Protein AF-W1P6T8-F1 (afdb_monomer_lite)

Sequence (170 aa):
MAVEPKKKINQSQLQWKTYASKLVEALRHVRKRNGNSSKISPSRQIRETADRTLAIAAKGRTRWSRAILASRRSTTLKKVKRAGLYRLRKPAHTKLVRATKRSSENKTPAIERRVLALGRLIPGGRKMGLPVLLEEAGDYISALEIQVKAMRAIAELIGSAQPSDRQEMQ

Structure (mmCIF, N/CA/C/O backbone):
data_AF-W1P6T8-F1
#
_entry.id   AF-W1P6T8-F1
#
loop_
_atom_site.group_PDB
_atom_site.id
_atom_site.type_symbol
_atom_site.label_atom_id
_atom_site.label_alt_id
_atom_site.label_comp_id
_atom_site.label_asym_id
_atom_site.label_entity_id
_atom_site.label_seq_id
_atom_site.pdbx_PDB_ins_code
_atom_site.Cartn_x
_atom_site.Cartn_y
_atom_site.Cartn_z
_atom_site.occupancy
_atom_site.B_iso_or_equiv
_atom_site.auth_seq_id
_atom_site.auth_comp_id
_atom_site.auth_asym_id
_atom_site.auth_atom_id
_atom_site.pdbx_PDB_model_num
ATOM 1 N N . MET A 1 1 ? 25.571 -0.011 27.687 1.00 35.09 1 MET A N 1
ATOM 2 C CA . MET A 1 1 ? 25.845 -1.043 26.660 1.00 35.09 1 MET A CA 1
ATOM 3 C C . MET A 1 1 ? 24.659 -1.108 25.705 1.00 35.09 1 MET A C 1
ATOM 5 O O . MET A 1 1 ? 23.607 -1.601 26.086 1.00 35.09 1 MET A O 1
ATOM 9 N N . ALA A 1 2 ? 24.783 -0.514 24.516 1.00 44.22 2 ALA A N 1
ATOM 10 C CA . ALA A 1 2 ? 23.712 -0.459 23.521 1.00 44.22 2 ALA A CA 1
ATOM 11 C C . ALA A 1 2 ? 23.693 -1.754 22.694 1.00 44.22 2 ALA A C 1
ATOM 13 O O . ALA A 1 2 ? 24.663 -2.088 22.017 1.00 44.22 2 ALA A O 1
ATOM 14 N N . VAL A 1 3 ? 22.590 -2.495 22.778 1.00 49.22 3 VAL A N 1
ATOM 15 C CA . VAL A 1 3 ? 22.383 -3.761 22.069 1.00 49.22 3 VAL A CA 1
ATOM 16 C C . VAL A 1 3 ? 21.958 -3.477 20.620 1.00 49.22 3 VAL A C 1
ATOM 18 O O . VAL A 1 3 ? 20.806 -3.169 20.340 1.00 49.22 3 VAL A O 1
ATOM 21 N N . GLU A 1 4 ? 22.937 -3.547 19.718 1.00 52.09 4 GLU A N 1
ATOM 22 C CA . GLU A 1 4 ? 22.887 -4.100 18.349 1.00 52.09 4 GLU A CA 1
ATOM 23 C C . GLU A 1 4 ? 21.571 -4.000 17.520 1.00 52.09 4 GLU A C 1
ATOM 25 O O . GLU A 1 4 ? 20.675 -4.840 17.655 1.00 52.09 4 GLU A O 1
ATOM 30 N N . PRO A 1 5 ? 21.488 -3.097 16.514 1.00 52.28 5 PRO A N 1
ATOM 31 C CA . PRO A 1 5 ? 20.398 -3.065 15.528 1.00 52.28 5 PRO A CA 1
ATOM 32 C C . PRO A 1 5 ? 20.583 -4.016 14.319 1.00 52.28 5 PRO A C 1
ATOM 34 O O . PRO A 1 5 ? 19.758 -4.004 13.398 1.00 52.28 5 PRO A O 1
ATOM 37 N N . LYS A 1 6 ? 21.622 -4.867 14.278 1.00 48.81 6 LYS A N 1
ATOM 38 C CA . LYS A 1 6 ? 21.972 -5.681 13.088 1.00 48.81 6 LYS A CA 1
ATOM 39 C C . LYS A 1 6 ? 20.882 -6.663 12.630 1.00 48.81 6 LYS A C 1
ATOM 41 O O . LYS A 1 6 ? 20.730 -6.896 11.431 1.00 48.81 6 LYS A O 1
ATOM 46 N N . LYS A 1 7 ? 20.069 -7.212 13.545 1.00 51.81 7 LYS A N 1
ATOM 47 C CA . LYS A 1 7 ? 19.014 -8.189 13.191 1.00 51.81 7 LYS A CA 1
ATOM 48 C C . LYS A 1 7 ? 17.876 -7.586 12.358 1.00 51.81 7 LYS A C 1
ATOM 50 O O . LYS A 1 7 ? 17.398 -8.243 11.434 1.00 51.81 7 LYS A O 1
ATOM 55 N N . LYS A 1 8 ? 17.454 -6.347 12.646 1.00 52.09 8 LYS A N 1
ATOM 56 C CA . LYS A 1 8 ? 16.360 -5.687 11.907 1.00 52.09 8 LYS A CA 1
ATOM 57 C C . LYS A 1 8 ? 16.795 -5.282 10.496 1.00 52.09 8 LYS A C 1
ATOM 59 O O . LYS A 1 8 ? 16.039 -5.472 9.549 1.00 52.09 8 LYS A O 1
ATOM 64 N N . ILE A 1 9 ? 18.032 -4.801 10.346 1.00 54.56 9 ILE A N 1
ATOM 65 C CA . ILE A 1 9 ? 18.586 -4.347 9.060 1.00 54.56 9 ILE A CA 1
ATOM 66 C C . ILE A 1 9 ? 18.626 -5.499 8.045 1.00 54.56 9 ILE A C 1
ATOM 68 O O . ILE A 1 9 ? 18.156 -5.349 6.916 1.00 54.56 9 ILE A O 1
ATOM 72 N N . ASN A 1 10 ? 19.098 -6.677 8.461 1.00 57.28 10 ASN A N 1
ATOM 73 C CA . ASN A 1 10 ? 19.225 -7.834 7.571 1.00 57.28 10 ASN A CA 1
ATOM 74 C C . ASN A 1 10 ? 17.865 -8.373 7.098 1.00 57.28 10 ASN A C 1
ATOM 76 O O . ASN A 1 10 ? 17.723 -8.759 5.938 1.00 57.28 10 ASN A O 1
ATOM 80 N N . GLN A 1 11 ? 16.844 -8.358 7.961 1.00 60.88 11 GLN A N 1
ATOM 81 C CA . GLN A 1 11 ? 15.489 -8.769 7.584 1.00 60.88 11 GLN A CA 1
ATOM 82 C C . GLN A 1 11 ? 14.861 -7.799 6.582 1.00 60.88 11 GLN A C 1
ATOM 84 O O . GLN A 1 11 ? 14.305 -8.249 5.580 1.00 60.88 11 GLN A O 1
ATOM 89 N N . SER A 1 12 ? 15.000 -6.489 6.792 1.00 66.50 12 SER A N 1
ATOM 90 C CA . SER A 1 12 ? 14.507 -5.471 5.857 1.00 66.50 12 SER A CA 1
ATOM 91 C C . SER A 1 12 ? 15.198 -5.567 4.495 1.00 66.50 12 SER A C 1
ATOM 93 O O . SER A 1 12 ? 14.533 -5.495 3.462 1.00 66.50 12 SER A O 1
ATOM 95 N N . GLN A 1 13 ? 16.513 -5.812 4.470 1.00 67.12 13 GLN A N 1
ATOM 96 C CA . GLN A 1 13 ? 17.242 -6.028 3.219 1.00 67.12 13 GLN A CA 1
ATOM 97 C C . GLN A 1 13 ? 16.820 -7.316 2.502 1.00 67.12 13 GLN A C 1
ATOM 99 O O . GLN A 1 13 ? 16.647 -7.311 1.284 1.00 67.12 13 GLN A O 1
ATOM 104 N N . LEU A 1 14 ? 16.607 -8.416 3.230 1.00 68.12 14 LEU A N 1
ATOM 105 C CA . LEU A 1 14 ? 16.163 -9.681 2.641 1.00 68.12 14 LEU A CA 1
ATOM 106 C C . LEU A 1 14 ? 14.728 -9.584 2.095 1.00 68.12 14 LEU A C 1
ATOM 108 O O . LEU A 1 14 ? 14.429 -10.102 1.014 1.00 68.12 14 LEU A O 1
ATOM 112 N N . GLN A 1 15 ? 13.849 -8.874 2.809 1.00 72.50 15 GLN A N 1
ATOM 113 C CA . GLN A 1 15 ? 12.496 -8.571 2.346 1.00 72.50 15 GLN A CA 1
ATOM 114 C C . GLN A 1 15 ? 12.517 -7.675 1.104 1.00 72.50 15 GLN A C 1
ATOM 116 O O . GLN A 1 15 ? 11.799 -7.965 0.146 1.00 72.50 15 GLN A O 1
ATOM 121 N N . TRP A 1 16 ? 13.397 -6.669 1.062 1.00 80.00 16 TRP A N 1
ATOM 122 C CA . TRP A 1 16 ? 13.598 -5.827 -0.118 1.00 80.00 16 TRP A CA 1
ATOM 123 C C . TRP A 1 16 ? 14.086 -6.631 -1.331 1.00 80.00 16 TRP A C 1
ATOM 125 O O . TRP A 1 16 ? 13.465 -6.544 -2.388 1.00 80.00 16 TRP A O 1
ATOM 135 N N . LYS A 1 17 ? 15.120 -7.476 -1.191 1.00 81.31 17 LYS A N 1
ATOM 136 C CA . LYS A 1 17 ? 15.632 -8.322 -2.294 1.00 81.31 17 LYS A CA 1
ATOM 137 C C . LYS A 1 17 ? 14.553 -9.260 -2.843 1.00 81.31 17 LYS A C 1
ATOM 139 O O . LYS A 1 17 ? 14.400 -9.416 -4.057 1.00 81.31 17 LYS A O 1
ATOM 144 N N . THR A 1 18 ? 13.766 -9.856 -1.947 1.00 85.19 18 THR A N 1
ATOM 145 C CA . THR A 1 18 ? 12.649 -10.741 -2.317 1.00 85.19 18 THR A CA 1
ATOM 146 C C . THR A 1 18 ? 11.546 -9.982 -3.051 1.00 85.19 18 THR A C 1
ATOM 148 O O . THR A 1 18 ? 10.964 -10.491 -4.005 1.00 85.19 18 THR A O 1
ATOM 151 N N . TYR A 1 19 ? 11.237 -8.765 -2.612 1.00 86.62 19 TYR A N 1
ATOM 152 C CA . TYR A 1 19 ? 10.255 -7.920 -3.275 1.00 86.62 19 TYR A CA 1
ATOM 153 C C . TYR A 1 19 ? 10.746 -7.451 -4.654 1.00 86.62 19 TYR A C 1
ATOM 155 O O . TYR A 1 19 ? 10.017 -7.591 -5.635 1.00 86.62 19 TYR A O 1
ATOM 163 N N . ALA A 1 20 ? 11.983 -6.955 -4.748 1.00 86.12 20 ALA A N 1
ATOM 164 C CA . ALA A 1 20 ? 12.561 -6.415 -5.977 1.00 86.12 20 ALA A CA 1
ATOM 165 C C . ALA A 1 20 ? 12.653 -7.469 -7.092 1.00 86.12 20 ALA A C 1
ATOM 167 O O . ALA A 1 20 ? 12.229 -7.210 -8.217 1.00 86.12 20 ALA A O 1
ATOM 168 N N . SER A 1 21 ? 13.127 -8.679 -6.775 1.00 88.31 21 SER A N 1
ATOM 169 C CA . SER A 1 21 ? 13.185 -9.797 -7.734 1.00 88.31 21 SER A CA 1
ATOM 170 C C . SER A 1 21 ? 11.803 -10.146 -8.297 1.00 88.31 21 SER A C 1
ATOM 172 O O . SER A 1 21 ? 11.612 -10.163 -9.515 1.00 88.31 21 SER A O 1
ATOM 174 N N . LYS A 1 22 ? 10.806 -10.313 -7.420 1.00 89.56 22 LYS A N 1
ATOM 175 C CA . LYS A 1 22 ? 9.414 -10.585 -7.816 1.00 89.56 22 LYS A CA 1
ATOM 176 C C . LYS A 1 22 ? 8.788 -9.443 -8.610 1.00 89.56 22 LYS A C 1
ATOM 178 O O . LYS A 1 22 ? 7.977 -9.688 -9.500 1.00 89.56 22 LYS A O 1
ATOM 183 N N . LEU A 1 23 ? 9.134 -8.197 -8.292 1.00 92.06 23 LEU A N 1
ATOM 184 C CA . LEU A 1 23 ? 8.662 -7.023 -9.018 1.00 92.06 23 LEU A CA 1
ATOM 185 C C . LEU A 1 23 ? 9.176 -7.026 -10.460 1.00 92.06 23 LEU A C 1
ATOM 187 O O . LEU A 1 23 ? 8.375 -6.885 -11.380 1.00 92.06 23 LEU A O 1
ATOM 191 N N . VAL A 1 24 ? 10.477 -7.236 -10.669 1.00 91.44 24 VAL A N 1
ATOM 192 C CA . VAL A 1 24 ? 11.072 -7.290 -12.016 1.00 91.44 24 VAL A CA 1
ATOM 193 C C . VAL A 1 24 ? 10.453 -8.419 -12.841 1.00 91.44 24 VAL A C 1
ATOM 195 O O . VAL A 1 24 ? 10.060 -8.199 -13.988 1.00 91.44 24 VAL A O 1
ATOM 198 N N . GLU A 1 25 ? 10.306 -9.607 -12.257 1.00 90.44 25 GLU A N 1
ATOM 199 C CA . GLU A 1 25 ? 9.659 -10.749 -12.908 1.00 90.44 25 GLU A CA 1
ATOM 200 C C . GLU A 1 25 ? 8.214 -10.423 -13.316 1.00 90.44 25 GLU A C 1
ATOM 202 O O . GLU A 1 25 ? 7.829 -10.571 -14.480 1.00 90.44 25 GLU A O 1
ATOM 207 N N . ALA A 1 26 ? 7.421 -9.880 -12.392 1.00 90.38 26 ALA A N 1
ATOM 208 C CA . ALA A 1 26 ? 6.033 -9.531 -12.660 1.00 90.38 26 ALA A CA 1
ATOM 209 C C . ALA A 1 26 ? 5.898 -8.425 -13.724 1.00 90.38 26 ALA A C 1
ATOM 211 O O . ALA A 1 26 ? 5.014 -8.497 -14.581 1.00 90.38 26 ALA A O 1
ATOM 212 N N . LEU A 1 27 ? 6.792 -7.432 -13.734 1.00 90.38 27 LEU A N 1
ATOM 213 C CA . LEU A 1 27 ? 6.816 -6.386 -14.759 1.00 90.38 27 LEU A CA 1
ATOM 214 C C . LEU A 1 27 ? 7.181 -6.938 -16.144 1.00 90.38 27 LEU A C 1
ATOM 216 O O . LEU A 1 27 ? 6.576 -6.524 -17.137 1.00 90.38 27 LEU A O 1
ATOM 220 N N . ARG A 1 28 ? 8.085 -7.924 -16.232 1.00 89.00 28 ARG A N 1
ATOM 221 C CA . ARG A 1 28 ? 8.364 -8.641 -17.492 1.00 89.00 28 ARG A CA 1
ATOM 222 C C . ARG A 1 28 ? 7.113 -9.347 -18.020 1.00 89.00 28 ARG A C 1
ATOM 224 O O . ARG A 1 28 ? 6.835 -9.274 -19.217 1.00 89.00 28 ARG A O 1
ATOM 231 N N . HIS A 1 29 ? 6.313 -9.963 -17.147 1.00 86.12 29 HIS A N 1
ATOM 232 C CA . HIS A 1 29 ? 5.031 -10.560 -17.544 1.00 86.12 29 HIS A CA 1
ATOM 233 C C . HIS A 1 29 ? 4.011 -9.520 -18.020 1.00 86.12 29 HIS A C 1
ATOM 235 O O . HIS A 1 29 ? 3.315 -9.765 -19.007 1.00 86.12 29 HIS A O 1
ATOM 241 N N . VAL A 1 30 ? 3.930 -8.353 -17.369 1.00 86.56 30 VAL A N 1
ATOM 242 C CA . VAL A 1 30 ? 3.067 -7.246 -17.819 1.00 86.56 30 VAL A CA 1
ATOM 243 C C . VAL A 1 30 ? 3.487 -6.760 -19.204 1.00 86.56 30 VAL A C 1
ATOM 245 O O . VAL A 1 30 ? 2.627 -6.615 -20.070 1.00 86.56 30 VAL A O 1
ATOM 248 N N . ARG A 1 31 ? 4.791 -6.582 -19.453 1.00 85.25 31 ARG A N 1
ATOM 249 C CA . ARG A 1 31 ? 5.312 -6.186 -20.771 1.00 85.25 31 ARG A CA 1
ATOM 250 C C . ARG A 1 31 ? 4.919 -7.189 -21.858 1.00 85.25 31 ARG A C 1
ATOM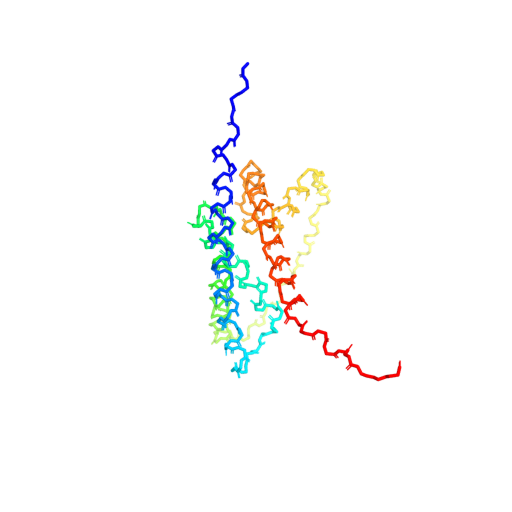 252 O O . ARG A 1 31 ? 4.385 -6.765 -22.877 1.00 85.25 31 ARG A O 1
ATOM 259 N N . LYS A 1 32 ? 5.121 -8.494 -21.624 1.00 83.50 32 LYS A N 1
ATOM 260 C CA . LYS A 1 32 ? 4.735 -9.559 -22.571 1.00 83.50 32 LYS A CA 1
ATOM 261 C C . LYS A 1 32 ? 3.227 -9.565 -22.838 1.00 83.50 32 LYS A C 1
ATOM 263 O O . LYS A 1 32 ? 2.802 -9.641 -23.982 1.00 83.50 32 LYS A O 1
ATOM 268 N N . ARG A 1 33 ? 2.411 -9.432 -21.788 1.00 78.38 33 ARG A N 1
ATOM 269 C CA . ARG A 1 33 ? 0.943 -9.451 -21.888 1.00 78.38 33 ARG A CA 1
ATOM 270 C C . ARG A 1 33 ? 0.366 -8.214 -22.576 1.00 78.38 33 ARG A C 1
ATOM 272 O O . ARG A 1 33 ? -0.687 -8.314 -23.193 1.00 78.38 33 ARG A O 1
ATOM 279 N N . ASN A 1 34 ? 1.017 -7.058 -22.461 1.00 69.12 34 ASN A N 1
ATOM 280 C CA . ASN A 1 34 ? 0.543 -5.821 -23.077 1.00 69.12 34 ASN A CA 1
ATOM 281 C C . ASN A 1 34 ? 0.649 -5.837 -24.615 1.00 69.12 34 ASN A C 1
ATOM 283 O O . ASN A 1 34 ? -0.063 -5.077 -25.262 1.00 69.12 34 ASN A O 1
ATOM 287 N N . GLY A 1 35 ? 1.459 -6.736 -25.194 1.00 63.84 35 GLY A N 1
ATOM 288 C CA . GLY A 1 35 ? 1.437 -7.031 -26.634 1.00 63.84 35 GLY A CA 1
ATOM 289 C C . GLY A 1 35 ? 0.096 -7.602 -27.121 1.00 63.84 35 GLY A C 1
ATOM 290 O O . GLY A 1 35 ? -0.232 -7.487 -28.296 1.00 63.84 35 GLY A O 1
ATOM 291 N N . ASN A 1 36 ? -0.731 -8.129 -26.211 1.00 61.81 36 ASN A N 1
ATOM 292 C CA . ASN A 1 36 ? -2.065 -8.649 -26.498 1.00 61.81 36 ASN A CA 1
ATOM 293 C C . ASN A 1 36 ? -3.125 -7.666 -25.959 1.00 61.81 36 ASN A C 1
ATOM 295 O O . ASN A 1 36 ? -3.481 -7.732 -24.783 1.00 61.81 36 ASN A O 1
ATOM 299 N N . SER A 1 37 ? -3.580 -6.736 -26.813 1.00 61.12 37 SER A N 1
ATOM 300 C CA . SER A 1 37 ? -4.711 -5.777 -26.684 1.00 61.12 37 SER A CA 1
ATOM 301 C C . SER A 1 37 ? -5.413 -5.652 -25.313 1.00 61.12 37 SER A C 1
ATOM 303 O O . SER A 1 37 ? -6.624 -5.842 -25.149 1.00 61.12 37 SER A O 1
ATOM 305 N N . SER A 1 38 ? -4.663 -5.289 -24.273 1.00 68.12 38 SER A N 1
ATOM 306 C CA . SER A 1 38 ? -5.226 -5.209 -22.930 1.00 68.12 38 SER A CA 1
ATOM 307 C C . SER A 1 38 ? -6.057 -3.927 -22.754 1.00 68.12 38 SER A C 1
ATOM 309 O O . SER A 1 38 ? -5.588 -2.819 -22.983 1.00 68.12 38 SER A O 1
ATOM 311 N N . LYS A 1 39 ? -7.311 -4.051 -22.291 1.00 76.12 39 LYS A N 1
ATOM 312 C CA . LYS A 1 39 ? -8.233 -2.908 -22.071 1.00 76.12 39 LYS A CA 1
ATOM 313 C C . LYS A 1 39 ? -7.838 -1.981 -20.902 1.00 76.12 39 LYS A C 1
ATOM 315 O O . LYS A 1 39 ? -8.602 -1.094 -20.533 1.00 76.12 39 LYS A O 1
ATOM 320 N N . ILE A 1 40 ? -6.713 -2.238 -20.230 1.00 78.38 40 ILE A N 1
ATOM 321 C CA . ILE A 1 40 ? -6.265 -1.510 -19.033 1.00 78.38 40 ILE A CA 1
ATOM 322 C C . ILE A 1 40 ? -4.982 -0.776 -19.396 1.00 78.38 40 ILE A C 1
ATOM 324 O O . ILE A 1 40 ? -4.061 -1.413 -19.891 1.00 78.38 40 ILE A O 1
ATOM 328 N N . SER A 1 41 ? -4.898 0.521 -19.085 1.00 85.75 41 SER A N 1
ATOM 329 C CA . SER A 1 41 ? -3.701 1.306 -19.391 1.00 85.75 41 SER A CA 1
ATOM 330 C C . SER A 1 41 ? -2.429 0.676 -18.795 1.00 85.75 41 SER A C 1
ATOM 332 O O . SER A 1 41 ? -2.461 0.197 -17.651 1.00 85.75 41 SER A O 1
ATOM 334 N N . PRO A 1 42 ? -1.290 0.713 -19.513 1.00 84.19 42 PRO A N 1
ATOM 335 C CA . PRO A 1 42 ? -0.039 0.115 -19.042 1.00 84.19 42 PRO A CA 1
ATOM 336 C C . PRO A 1 42 ? 0.394 0.649 -17.671 1.00 84.19 42 PRO A C 1
ATOM 338 O O . PRO A 1 42 ? 0.778 -0.114 -16.788 1.00 84.19 42 PRO A O 1
ATOM 341 N N . SER A 1 43 ? 0.225 1.955 -17.434 1.00 86.12 43 SER A N 1
ATOM 342 C CA . SER A 1 43 ? 0.550 2.592 -16.151 1.00 86.12 43 SER A CA 1
ATOM 343 C C . SER A 1 43 ? -0.269 2.028 -14.986 1.00 86.12 43 SER A C 1
ATOM 345 O O . SER A 1 43 ? 0.251 1.832 -13.887 1.00 86.12 43 SER A O 1
ATOM 347 N N . ARG A 1 44 ? -1.548 1.705 -15.217 1.00 85.81 44 ARG A N 1
ATOM 348 C CA . ARG A 1 44 ? -2.400 1.072 -14.208 1.00 85.81 44 ARG A CA 1
ATOM 349 C C . ARG A 1 44 ? -2.003 -0.381 -13.965 1.00 85.81 44 ARG A C 1
ATOM 351 O O . ARG A 1 44 ? -2.058 -0.825 -12.823 1.00 85.81 44 ARG A O 1
ATOM 358 N N . GLN A 1 45 ? -1.593 -1.111 -14.997 1.00 87.94 45 GLN A N 1
ATOM 359 C CA . GLN A 1 45 ? -1.107 -2.482 -14.834 1.00 87.94 45 GLN A CA 1
ATOM 360 C C . GLN A 1 45 ? 0.178 -2.535 -14.016 1.00 87.94 45 GLN A C 1
ATOM 362 O O . GLN A 1 45 ? 0.282 -3.378 -13.130 1.00 87.94 45 GLN A O 1
ATOM 367 N N . ILE A 1 46 ? 1.115 -1.622 -14.277 1.00 89.25 46 ILE A N 1
ATOM 368 C CA . ILE A 1 46 ? 2.369 -1.501 -13.528 1.00 89.25 46 ILE A CA 1
ATOM 369 C C . ILE A 1 46 ? 2.075 -1.225 -12.051 1.00 89.25 46 ILE A C 1
ATOM 371 O O . ILE A 1 46 ? 2.530 -1.987 -11.202 1.00 89.25 46 ILE A O 1
ATOM 375 N N . ARG A 1 47 ? 1.241 -0.217 -11.747 1.00 90.38 47 ARG A N 1
ATOM 376 C CA . ARG A 1 47 ? 0.832 0.097 -10.364 1.00 90.38 47 ARG A CA 1
ATOM 377 C C . ARG A 1 47 ? 0.201 -1.103 -9.666 1.00 90.38 47 ARG A C 1
ATOM 379 O O . ARG A 1 47 ? 0.669 -1.525 -8.620 1.00 90.38 47 ARG A O 1
ATOM 386 N N . GLU A 1 48 ? -0.810 -1.715 -10.282 1.00 89.19 48 GLU A N 1
ATOM 387 C CA . GLU A 1 48 ? -1.482 -2.865 -9.673 1.00 89.19 48 GLU A CA 1
ATOM 388 C C . GLU A 1 48 ? -0.569 -4.089 -9.518 1.00 89.19 48 GLU A C 1
ATOM 390 O O . GLU A 1 48 ? -0.821 -4.943 -8.668 1.00 89.19 48 GLU A O 1
ATOM 395 N N . THR A 1 49 ? 0.451 -4.216 -10.364 1.00 91.25 49 THR A N 1
ATOM 396 C CA . THR A 1 49 ? 1.437 -5.294 -10.271 1.00 91.25 49 THR A CA 1
ATOM 397 C C . THR A 1 49 ? 2.396 -5.043 -9.120 1.00 91.25 49 THR A C 1
ATOM 399 O O . THR A 1 49 ? 2.608 -5.963 -8.337 1.00 91.25 49 THR A O 1
ATOM 402 N N . ALA A 1 50 ? 2.881 -3.809 -8.960 1.00 92.19 50 ALA A N 1
ATOM 403 C CA . ALA A 1 50 ? 3.705 -3.409 -7.823 1.00 92.19 50 ALA A CA 1
ATOM 404 C C . ALA A 1 50 ? 2.968 -3.603 -6.487 1.00 92.19 50 ALA A C 1
ATOM 406 O O . ALA A 1 50 ? 3.479 -4.268 -5.588 1.00 92.19 50 ALA A O 1
ATOM 407 N N . ASP A 1 51 ? 1.714 -3.155 -6.396 1.00 90.50 51 ASP A N 1
ATOM 408 C CA . ASP A 1 51 ? 0.915 -3.324 -5.176 1.00 90.50 51 ASP A CA 1
ATOM 409 C C . ASP A 1 51 ? 0.678 -4.815 -4.857 1.00 90.50 51 ASP A C 1
ATOM 411 O O . ASP A 1 51 ? 0.677 -5.232 -3.695 1.00 90.50 51 ASP A O 1
ATOM 415 N N . ARG A 1 52 ? 0.503 -5.664 -5.885 1.00 89.88 52 ARG A N 1
ATOM 416 C CA . ARG A 1 52 ? 0.364 -7.117 -5.691 1.00 89.88 52 ARG A CA 1
ATOM 417 C C . ARG A 1 52 ? 1.656 -7.779 -5.255 1.00 89.88 52 ARG A C 1
ATOM 419 O O . ARG A 1 52 ? 1.600 -8.627 -4.368 1.00 89.88 52 ARG A O 1
ATOM 426 N N . THR A 1 53 ? 2.787 -7.464 -5.878 1.00 92.38 53 THR A N 1
ATOM 427 C CA . THR A 1 53 ? 4.071 -8.060 -5.489 1.00 92.38 53 THR A CA 1
ATOM 428 C C . THR A 1 53 ? 4.439 -7.642 -4.072 1.00 92.38 53 THR A C 1
ATOM 430 O O . THR A 1 53 ? 4.915 -8.486 -3.311 1.00 92.38 53 THR A O 1
ATOM 433 N N . LEU A 1 54 ? 4.107 -6.410 -3.675 1.00 91.38 54 LEU A N 1
ATOM 434 C CA . LEU A 1 54 ? 4.252 -5.922 -2.306 1.00 91.38 54 LEU A CA 1
ATOM 435 C C . LEU A 1 54 ? 3.387 -6.737 -1.330 1.00 91.38 54 LEU A C 1
ATOM 437 O O . LEU A 1 54 ? 3.884 -7.256 -0.329 1.00 91.38 54 LEU A O 1
ATOM 441 N N . ALA A 1 55 ? 2.109 -6.945 -1.656 1.00 92.00 55 ALA A N 1
ATOM 442 C CA . ALA A 1 55 ? 1.205 -7.756 -0.837 1.00 92.00 55 ALA A CA 1
ATOM 443 C C . ALA A 1 55 ? 1.630 -9.238 -0.743 1.00 92.00 55 ALA A C 1
ATOM 445 O O . ALA A 1 55 ? 1.504 -9.858 0.314 1.00 92.00 55 ALA A O 1
ATOM 446 N N . ILE A 1 56 ? 2.158 -9.815 -1.829 1.00 89.50 56 ILE A N 1
ATOM 447 C CA . ILE A 1 56 ? 2.700 -11.184 -1.851 1.00 89.50 56 ILE A CA 1
ATOM 448 C C . ILE A 1 56 ? 3.966 -11.278 -0.991 1.00 89.50 56 ILE A C 1
ATOM 450 O O . ILE A 1 56 ? 4.145 -12.264 -0.274 1.00 89.50 56 ILE A O 1
ATOM 454 N N . ALA A 1 57 ? 4.838 -10.267 -1.030 1.00 87.75 57 ALA A N 1
ATOM 455 C CA . ALA A 1 57 ? 6.044 -10.210 -0.204 1.00 87.75 57 ALA A CA 1
ATOM 456 C C . ALA A 1 57 ? 5.709 -10.163 1.298 1.00 87.75 57 ALA A C 1
ATOM 458 O O . ALA A 1 57 ? 6.376 -10.831 2.088 1.00 87.75 57 ALA A O 1
ATOM 459 N N . ALA A 1 58 ? 4.612 -9.496 1.672 1.00 86.75 58 ALA A N 1
ATOM 460 C CA . ALA A 1 58 ? 4.066 -9.501 3.032 1.00 86.75 58 ALA A CA 1
ATOM 461 C C . ALA A 1 58 ? 3.447 -10.855 3.461 1.00 86.75 58 ALA A C 1
ATOM 463 O O . ALA A 1 58 ? 3.063 -11.028 4.620 1.00 86.75 58 ALA A O 1
ATOM 464 N N . LYS A 1 59 ? 3.350 -11.837 2.548 1.00 82.38 59 LYS A N 1
ATOM 465 C CA . LYS A 1 59 ? 2.839 -13.205 2.776 1.00 82.38 59 LYS A CA 1
ATOM 466 C C . LYS A 1 59 ? 1.444 -13.266 3.420 1.00 82.38 59 LYS A C 1
ATOM 468 O O . LYS A 1 59 ? 1.134 -14.220 4.125 1.00 82.38 59 LYS A O 1
ATOM 473 N N . GLY A 1 60 ? 0.605 -12.249 3.212 1.00 80.62 60 GLY A N 1
ATOM 474 C CA . GLY A 1 60 ? -0.748 -12.205 3.780 1.00 80.62 60 GLY A CA 1
ATOM 475 C C . GLY A 1 60 ? -0.808 -12.035 5.303 1.00 80.62 60 GLY A C 1
ATOM 476 O O . GLY A 1 60 ? -1.880 -12.227 5.879 1.00 80.62 60 GLY A O 1
ATOM 477 N N . ARG A 1 61 ? 0.311 -11.692 5.958 1.00 86.06 61 ARG A N 1
ATOM 478 C CA . ARG A 1 61 ? 0.370 -11.515 7.419 1.00 86.06 61 ARG A CA 1
ATOM 479 C C . ARG A 1 61 ? -0.431 -10.302 7.879 1.00 86.06 61 ARG A C 1
ATOM 481 O O . ARG A 1 61 ? -1.148 -10.373 8.868 1.00 86.06 61 ARG A O 1
ATOM 488 N N . THR A 1 62 ? -0.383 -9.229 7.100 1.00 90.81 62 THR A N 1
ATOM 489 C CA . THR A 1 62 ? -1.105 -7.988 7.386 1.00 90.81 62 THR A CA 1
ATOM 490 C C . THR A 1 62 ? -2.514 -8.012 6.793 1.00 90.81 62 THR A C 1
ATOM 492 O O . THR A 1 62 ? -2.809 -8.711 5.812 1.00 90.81 62 THR A O 1
ATOM 495 N N . ARG A 1 63 ? -3.442 -7.260 7.376 1.00 92.12 63 ARG A N 1
ATOM 496 C CA . ARG A 1 63 ? -4.794 -7.090 6.827 1.00 92.12 63 ARG A CA 1
ATOM 497 C C . ARG A 1 63 ? -4.754 -6.297 5.527 1.00 92.12 63 ARG A C 1
ATOM 499 O O . ARG A 1 63 ? -5.516 -6.637 4.617 1.00 92.12 63 ARG A O 1
ATOM 506 N N . TRP A 1 64 ? -3.859 -5.314 5.399 1.00 93.06 64 TRP A N 1
ATOM 507 C CA . TRP A 1 64 ? -3.709 -4.551 4.159 1.00 93.06 64 TRP A CA 1
ATOM 508 C C . TRP A 1 64 ? -3.267 -5.436 2.986 1.00 93.06 64 TRP A C 1
ATOM 510 O O . TRP A 1 64 ? -3.846 -5.339 1.900 1.00 93.06 64 TRP A O 1
ATOM 520 N N . SER A 1 65 ? -2.341 -6.381 3.194 1.00 92.62 65 SER A N 1
ATOM 521 C CA . SER A 1 65 ? -1.889 -7.285 2.122 1.00 92.62 65 SER A CA 1
ATOM 522 C C . SER A 1 65 ? -3.013 -8.215 1.661 1.00 92.62 65 SER A C 1
ATOM 524 O O . SER A 1 65 ? -3.268 -8.356 0.460 1.00 92.62 65 SER A O 1
ATOM 526 N N . ARG A 1 66 ? -3.786 -8.766 2.605 1.00 92.56 66 ARG A N 1
ATOM 527 C CA . ARG A 1 66 ? -4.998 -9.545 2.303 1.00 92.56 66 ARG A CA 1
ATOM 528 C C . ARG A 1 66 ? -6.044 -8.716 1.557 1.00 92.56 66 ARG A C 1
ATOM 530 O O . ARG A 1 66 ? -6.656 -9.214 0.610 1.00 92.56 66 ARG A O 1
ATOM 537 N N . ALA A 1 67 ? -6.239 -7.456 1.940 1.00 92.38 67 ALA A N 1
ATOM 538 C CA . ALA A 1 67 ? -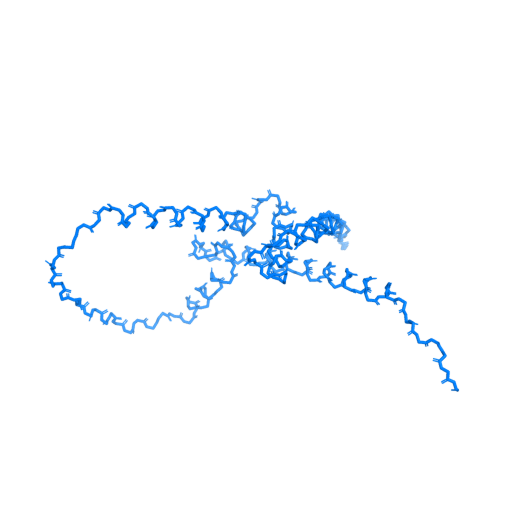7.186 -6.559 1.285 1.00 92.38 67 ALA A CA 1
ATOM 539 C C . ALA A 1 67 ? -6.796 -6.262 -0.174 1.00 92.38 67 ALA A C 1
ATOM 541 O O . ALA A 1 67 ? -7.662 -6.311 -1.054 1.00 92.38 67 ALA A O 1
ATOM 542 N N . ILE A 1 68 ? -5.508 -6.026 -0.451 1.00 91.38 68 ILE A N 1
ATOM 543 C CA . ILE A 1 68 ? -4.990 -5.833 -1.815 1.00 91.38 68 ILE A CA 1
ATOM 544 C C . ILE A 1 68 ? -5.248 -7.082 -2.666 1.00 91.38 68 ILE A C 1
ATOM 546 O O . ILE A 1 68 ? -5.809 -6.972 -3.760 1.00 91.38 68 ILE A O 1
ATOM 550 N N . LEU A 1 69 ? -4.934 -8.274 -2.151 1.00 90.06 69 LEU A N 1
ATOM 551 C CA . LEU A 1 69 ? -5.150 -9.539 -2.865 1.00 90.06 69 LEU A CA 1
ATOM 552 C C . LEU A 1 69 ? -6.643 -9.833 -3.110 1.00 90.06 69 LEU A C 1
ATOM 554 O O . LEU A 1 69 ? -7.018 -10.346 -4.167 1.00 90.06 69 LEU A O 1
ATOM 558 N N . ALA A 1 70 ? -7.522 -9.459 -2.177 1.00 86.56 70 ALA A N 1
ATOM 559 C CA . ALA A 1 70 ? -8.968 -9.651 -2.297 1.00 86.56 70 ALA A CA 1
ATOM 560 C C . ALA A 1 70 ? -9.662 -8.641 -3.238 1.00 86.56 70 ALA A C 1
ATOM 562 O O . ALA A 1 70 ? -10.735 -8.934 -3.783 1.00 86.56 70 ALA A O 1
ATOM 563 N N . SER A 1 71 ? -9.071 -7.460 -3.455 1.00 73.81 71 SER A N 1
ATOM 564 C CA . SER A 1 71 ? -9.690 -6.333 -4.173 1.00 73.81 71 SER A CA 1
ATOM 565 C C . SER A 1 71 ? -10.157 -6.673 -5.601 1.00 73.81 71 SER A C 1
ATOM 567 O O . SER A 1 71 ? -11.225 -6.222 -6.024 1.00 73.81 71 SER A O 1
ATOM 569 N N . ARG A 1 72 ? -9.444 -7.548 -6.326 1.00 59.81 72 ARG A N 1
ATOM 570 C CA . ARG A 1 72 ? -9.830 -7.995 -7.681 1.00 59.81 72 ARG A CA 1
ATOM 571 C C . ARG A 1 72 ? -10.891 -9.098 -7.717 1.00 59.81 72 ARG A C 1
ATOM 573 O O . ARG A 1 72 ? -11.680 -9.157 -8.663 1.00 59.81 72 ARG A O 1
ATOM 580 N N . ARG A 1 73 ? -10.961 -9.945 -6.684 1.00 53.25 73 ARG A N 1
ATOM 581 C CA . ARG A 1 73 ? -12.039 -10.943 -6.561 1.00 53.25 73 ARG A CA 1
ATOM 582 C C . ARG A 1 73 ? -13.375 -10.244 -6.300 1.00 53.25 73 ARG A C 1
ATOM 584 O O . ARG A 1 73 ? -14.389 -10.606 -6.887 1.00 53.25 73 ARG A O 1
ATOM 591 N N . SER A 1 74 ? -13.367 -9.165 -5.513 1.00 50.56 74 SER A N 1
ATOM 592 C CA . SER A 1 74 ? -14.581 -8.406 -5.190 1.00 50.56 74 SER A CA 1
ATOM 593 C C . SER A 1 74 ? -15.177 -7.645 -6.382 1.00 50.56 74 SER A C 1
ATOM 595 O O . SER A 1 74 ? -16.396 -7.616 -6.524 1.00 50.56 74 SER A O 1
ATOM 597 N N . THR A 1 75 ? -14.370 -7.045 -7.263 1.00 47.19 75 THR A N 1
ATOM 598 C CA . THR A 1 75 ? -14.895 -6.308 -8.432 1.00 47.19 75 THR A CA 1
ATOM 599 C C . THR A 1 75 ? -15.502 -7.234 -9.485 1.00 47.19 75 THR A C 1
ATOM 601 O O . THR A 1 75 ? -16.524 -6.888 -10.076 1.00 47.19 75 THR A O 1
ATOM 604 N N . THR A 1 76 ? -14.937 -8.430 -9.664 1.00 46.06 76 THR A N 1
ATOM 605 C CA . THR A 1 76 ? -15.481 -9.462 -10.561 1.00 46.06 76 THR A CA 1
ATOM 606 C C . THR A 1 76 ? -16.784 -10.040 -10.001 1.00 46.06 76 THR A C 1
ATOM 608 O O . THR A 1 76 ? -17.801 -10.042 -10.690 1.00 46.06 76 THR A O 1
ATOM 611 N N . LEU A 1 77 ? -16.818 -10.397 -8.712 1.00 48.56 77 LEU A N 1
ATOM 612 C CA . LEU A 1 77 ? -18.02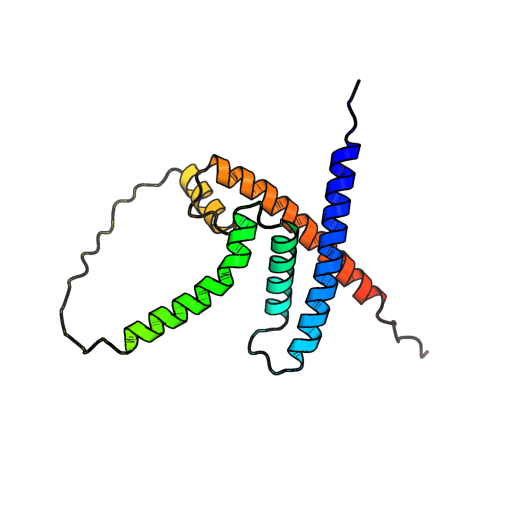8 -10.915 -8.055 1.00 4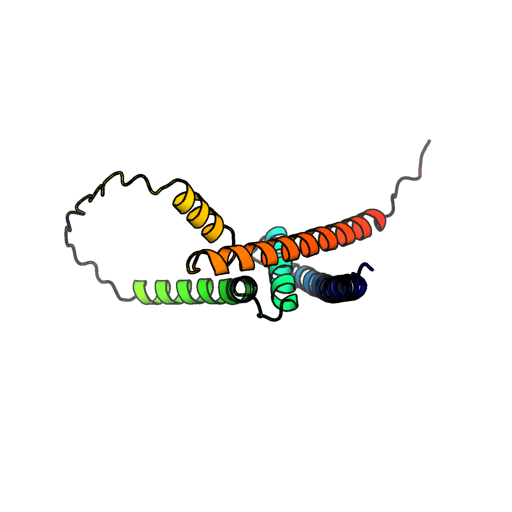8.56 77 LEU A CA 1
ATOM 613 C C . LEU A 1 77 ? -19.154 -9.869 -7.958 1.00 48.56 77 LEU A C 1
ATOM 615 O O . LEU A 1 77 ? -20.327 -10.204 -8.116 1.00 48.56 77 LEU A O 1
ATOM 619 N N . LYS A 1 78 ? -18.831 -8.584 -7.752 1.00 46.78 78 LYS A N 1
ATOM 620 C CA . LYS A 1 78 ? -19.825 -7.492 -7.768 1.00 46.78 78 LYS A CA 1
ATOM 621 C C . LYS A 1 78 ? -20.415 -7.256 -9.161 1.00 46.78 78 LYS A C 1
ATOM 623 O O . LYS A 1 78 ? -21.596 -6.924 -9.248 1.00 46.78 78 LYS A O 1
ATOM 628 N N . LYS A 1 79 ? -19.636 -7.443 -10.235 1.00 48.69 79 LYS A N 1
ATOM 629 C CA . LYS A 1 79 ? -20.157 -7.410 -11.613 1.00 48.69 79 LYS A CA 1
ATOM 630 C C . LYS A 1 79 ? -21.117 -8.571 -11.873 1.00 48.69 79 LYS A C 1
ATOM 632 O O . LYS A 1 79 ? -22.192 -8.327 -12.405 1.00 48.69 79 LYS A O 1
ATOM 637 N N . VAL A 1 80 ? -20.793 -9.782 -11.413 1.00 54.72 80 VAL A N 1
ATOM 638 C CA . VAL A 1 80 ? -21.688 -10.950 -11.534 1.00 54.72 80 VAL A CA 1
ATOM 639 C C . VAL A 1 80 ? -22.992 -10.744 -10.753 1.00 54.72 80 VAL A C 1
ATOM 641 O O . VAL A 1 80 ? -24.069 -10.971 -11.293 1.00 54.72 80 VAL A O 1
ATOM 644 N N . LYS A 1 81 ? -22.936 -10.221 -9.519 1.00 51.53 81 LYS A N 1
ATOM 645 C CA . LYS A 1 81 ? -24.153 -9.946 -8.727 1.00 51.53 81 LYS A CA 1
ATOM 646 C C . LYS A 1 81 ? -25.043 -8.862 -9.340 1.00 51.53 81 LYS A C 1
ATOM 648 O O . LYS A 1 81 ? -26.259 -9.013 -9.350 1.00 51.53 81 LYS A O 1
ATOM 653 N N . ARG A 1 82 ? -24.459 -7.787 -9.884 1.00 50.34 82 ARG A N 1
ATOM 654 C CA . ARG A 1 82 ? -25.225 -6.775 -10.636 1.00 50.34 82 ARG A CA 1
ATOM 655 C C . ARG A 1 82 ? -25.782 -7.334 -11.941 1.00 50.34 82 ARG A C 1
ATOM 657 O O . ARG A 1 82 ? -26.830 -6.872 -12.374 1.00 50.34 82 ARG A O 1
ATOM 664 N N . ALA A 1 83 ? -25.120 -8.340 -12.518 1.00 55.22 83 ALA A N 1
ATOM 665 C CA . ALA A 1 83 ? -25.602 -8.991 -13.718 1.00 55.22 83 ALA A CA 1
ATOM 666 C C . ALA A 1 83 ? -26.801 -9.931 -13.480 1.00 55.22 83 ALA A C 1
ATOM 668 O O . ALA A 1 83 ? -27.728 -9.991 -14.278 1.00 55.22 83 ALA A O 1
ATOM 669 N N . GLY A 1 84 ? -26.823 -10.629 -12.344 1.00 54.09 84 GLY A N 1
ATOM 670 C CA . GLY A 1 84 ? -27.975 -11.445 -11.945 1.00 54.09 84 GLY A CA 1
ATOM 671 C C . GLY A 1 84 ? -29.212 -10.613 -11.589 1.00 54.09 84 GLY A C 1
ATOM 672 O O . GLY A 1 84 ? -30.331 -11.031 -11.863 1.00 54.09 84 GLY A O 1
ATOM 673 N N . LEU A 1 85 ? -29.023 -9.411 -11.032 1.00 52.78 85 LEU A N 1
ATOM 674 C CA . LEU A 1 85 ? -30.128 -8.566 -10.566 1.00 52.78 85 LEU A CA 1
ATOM 675 C C . LEU A 1 85 ? -30.878 -7.831 -11.695 1.00 52.78 85 LEU A C 1
ATOM 677 O O . LEU A 1 85 ? -32.011 -7.409 -11.477 1.00 52.78 85 LEU A O 1
ATOM 681 N N . TYR A 1 86 ? -30.284 -7.680 -12.889 1.00 47.81 86 TYR A N 1
ATOM 682 C CA . TYR A 1 86 ? -30.967 -7.057 -14.035 1.00 47.81 86 TYR A CA 1
ATOM 683 C C . TYR A 1 86 ? -31.911 -8.012 -14.779 1.00 47.81 86 TYR A C 1
ATOM 685 O O . TYR A 1 86 ? -32.774 -7.538 -15.507 1.00 47.81 86 TYR A O 1
ATOM 693 N N . ARG A 1 87 ? -31.788 -9.338 -14.607 1.00 48.34 87 ARG A N 1
ATOM 694 C CA . ARG A 1 87 ? -32.663 -10.314 -15.292 1.00 48.34 87 ARG A CA 1
ATOM 695 C C . ARG A 1 87 ? -33.981 -10.605 -14.570 1.00 48.34 87 ARG A C 1
ATOM 697 O O . ARG A 1 87 ? -34.803 -11.330 -15.110 1.00 48.34 87 ARG A O 1
ATOM 704 N N . LEU A 1 88 ? -34.197 -10.050 -13.375 1.00 53.81 88 LEU A N 1
ATOM 705 C CA . LEU A 1 88 ? -35.326 -10.413 -12.502 1.00 53.81 88 LEU A CA 1
ATOM 706 C C . LEU A 1 88 ? -36.233 -9.241 -12.081 1.00 53.81 88 LEU A C 1
ATOM 708 O O . LEU A 1 88 ? -37.145 -9.447 -11.287 1.00 53.81 88 LEU A O 1
ATOM 712 N N . ARG A 1 89 ? -36.045 -8.016 -12.593 1.00 43.25 89 ARG A N 1
ATOM 713 C CA . ARG A 1 89 ? -36.942 -6.885 -12.269 1.00 43.25 89 ARG A CA 1
ATOM 714 C C . ARG A 1 89 ? -37.859 -6.538 -13.440 1.00 43.25 89 ARG A C 1
ATOM 716 O O . ARG A 1 89 ? -37.467 -5.795 -14.332 1.00 43.25 89 ARG A O 1
ATOM 723 N N . LYS A 1 90 ? -39.106 -7.022 -13.381 1.00 43.97 90 LYS A N 1
ATOM 724 C CA . LYS A 1 90 ? -40.255 -6.349 -14.016 1.00 43.97 90 LYS A CA 1
ATOM 725 C C . LYS A 1 90 ? -40.438 -4.953 -13.379 1.00 43.97 90 LYS A C 1
ATOM 727 O O . LYS A 1 90 ? -40.102 -4.794 -12.199 1.00 43.97 90 LYS A O 1
ATOM 732 N N . PRO A 1 91 ? -40.944 -3.936 -14.102 1.00 45.28 91 PRO A N 1
ATOM 733 C CA . PRO A 1 91 ? -41.097 -2.596 -13.555 1.00 45.28 91 PRO A CA 1
ATOM 734 C C . PRO A 1 91 ? -42.400 -2.526 -12.752 1.00 45.28 91 PRO A C 1
ATOM 736 O O . PRO A 1 91 ? -43.485 -2.551 -13.319 1.00 45.28 91 PRO A O 1
ATOM 739 N N . ALA A 1 92 ? -42.305 -2.442 -11.426 1.00 40.09 92 ALA A N 1
ATOM 740 C CA . ALA A 1 92 ? -43.438 -2.077 -10.584 1.00 40.09 92 ALA A CA 1
ATOM 741 C C . ALA A 1 92 ? -43.237 -0.638 -10.101 1.00 40.09 92 ALA A C 1
ATOM 743 O O . ALA A 1 92 ? -42.288 -0.333 -9.375 1.00 40.09 92 ALA A O 1
ATOM 744 N N . HIS A 1 93 ? -44.125 0.245 -10.554 1.00 47.78 93 HIS A N 1
ATOM 745 C CA . HIS A 1 93 ? -44.326 1.580 -10.010 1.00 47.78 93 HIS A CA 1
ATOM 746 C C . HIS A 1 93 ? -44.589 1.480 -8.505 1.00 47.78 93 HIS A C 1
ATOM 748 O O . HIS A 1 93 ? -45.547 0.844 -8.080 1.00 47.78 93 HIS A O 1
ATOM 754 N N . THR A 1 94 ? -43.775 2.136 -7.687 1.00 42.06 94 THR A N 1
ATOM 755 C CA . THR A 1 94 ? -44.164 2.487 -6.316 1.00 42.06 94 THR A CA 1
ATOM 756 C C . THR A 1 94 ? -43.390 3.728 -5.910 1.00 42.06 94 THR A C 1
ATOM 758 O O . THR A 1 94 ? -42.177 3.710 -5.702 1.00 42.06 94 THR A O 1
ATOM 761 N N . LYS A 1 95 ? -44.120 4.845 -5.869 1.00 50.16 95 LYS A N 1
ATOM 762 C CA . LYS A 1 95 ? -43.676 6.107 -5.288 1.00 50.16 95 LYS A CA 1
ATOM 763 C C . LYS A 1 95 ? -43.370 5.843 -3.814 1.00 50.16 95 LYS A C 1
ATOM 765 O O . LYS A 1 95 ? -44.284 5.669 -3.019 1.00 50.16 95 LYS A O 1
ATOM 770 N N . LEU A 1 96 ? -42.093 5.814 -3.454 1.00 45.25 96 LEU A N 1
ATOM 771 C CA . LEU A 1 96 ? -41.670 5.893 -2.063 1.00 45.25 96 LEU A CA 1
ATOM 772 C C . LEU A 1 96 ? -40.998 7.242 -1.877 1.00 45.25 96 LEU A C 1
ATOM 774 O O . LEU A 1 96 ? -39.876 7.478 -2.329 1.00 45.25 96 LEU A O 1
ATOM 778 N N . VAL A 1 97 ? -41.759 8.132 -1.242 1.00 44.53 97 VAL A N 1
ATOM 779 C CA . VAL A 1 97 ? -41.314 9.385 -0.642 1.00 44.53 97 VAL A CA 1
ATOM 780 C C . VAL A 1 97 ? -40.034 9.090 0.129 1.00 44.53 97 VAL A C 1
ATOM 782 O O . VAL A 1 97 ? -40.051 8.479 1.198 1.00 44.53 97 VAL A O 1
ATOM 785 N N . ARG A 1 98 ? -38.889 9.471 -0.443 1.00 44.34 98 ARG A N 1
ATOM 786 C CA . ARG A 1 98 ? -37.611 9.342 0.244 1.00 44.34 98 ARG A CA 1
ATOM 787 C C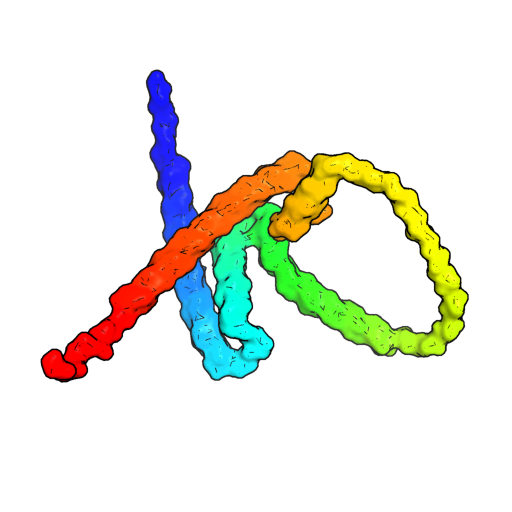 . ARG A 1 98 ? -37.553 10.473 1.251 1.00 44.34 98 ARG A C 1
ATOM 789 O O . ARG A 1 98 ? -37.077 11.557 0.932 1.00 44.34 98 ARG A O 1
ATOM 796 N N . ALA A 1 99 ? -38.070 10.196 2.447 1.00 45.12 99 ALA A N 1
ATOM 797 C CA . ALA A 1 99 ? -37.862 11.001 3.633 1.00 45.12 99 ALA A CA 1
ATOM 798 C C . ALA A 1 99 ? -36.383 11.393 3.687 1.00 45.12 99 ALA A C 1
ATOM 800 O O . ALA A 1 99 ? -35.495 10.572 3.936 1.00 45.12 99 ALA A O 1
ATOM 801 N N . THR A 1 100 ? -36.108 12.656 3.381 1.00 48.75 100 THR A N 1
ATOM 802 C CA . THR A 1 100 ? -34.809 13.265 3.591 1.00 48.75 100 THR A CA 1
ATOM 803 C C . THR A 1 100 ? -34.645 13.414 5.093 1.00 48.75 100 THR A C 1
ATOM 805 O O . THR A 1 100 ? -34.854 14.490 5.646 1.00 48.75 100 THR A O 1
ATOM 808 N N . LYS A 1 101 ? -34.248 12.332 5.772 1.00 47.44 101 LYS A N 1
ATOM 809 C CA . LYS A 1 101 ? -33.5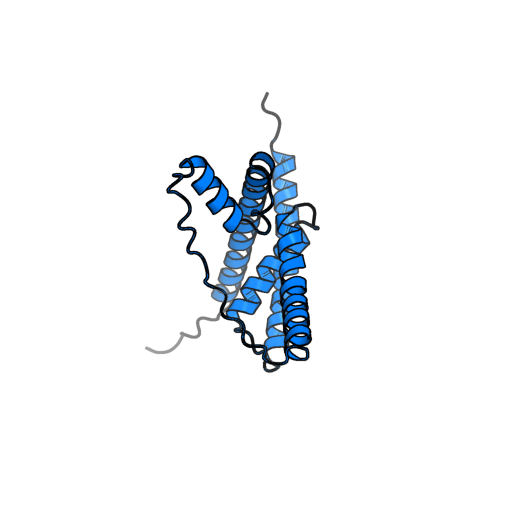21 12.450 7.033 1.00 47.44 101 LYS A CA 1
ATOM 810 C C . LYS A 1 101 ? -32.200 13.141 6.695 1.00 47.44 101 LYS A C 1
ATOM 812 O O . LYS A 1 101 ? -31.180 12.497 6.465 1.00 47.44 101 LYS A O 1
ATOM 817 N N . ARG A 1 102 ? -32.234 14.475 6.626 1.00 49.38 102 ARG A N 1
ATOM 818 C CA . ARG A 1 102 ? -31.094 15.319 6.982 1.00 49.38 102 ARG A CA 1
ATOM 819 C C . ARG A 1 102 ? -30.873 15.056 8.467 1.00 49.38 102 ARG A C 1
ATOM 821 O O . ARG A 1 102 ? -31.432 15.735 9.318 1.00 49.38 102 ARG A O 1
ATOM 828 N N . SER A 1 103 ? -30.187 13.958 8.774 1.00 48.91 103 SER A N 1
ATOM 829 C CA . SER A 1 103 ? -29.818 13.647 10.144 1.00 48.91 103 SER A CA 1
ATOM 830 C C . SER A 1 103 ? -28.775 14.670 10.557 1.00 48.91 103 SER A C 1
ATOM 832 O O . SER A 1 103 ? -27.675 14.660 10.005 1.00 48.91 103 SER A O 1
ATOM 834 N N . SER A 1 104 ? -29.197 15.560 11.452 1.00 47.88 104 SER A N 1
ATOM 835 C CA . SER A 1 104 ? -28.425 16.147 12.544 1.00 47.88 104 SER A CA 1
ATOM 836 C C . SER A 1 104 ? -26.932 16.304 12.282 1.00 47.88 104 SER A C 1
ATOM 838 O O . SER A 1 104 ? -26.185 15.325 12.198 1.00 47.88 104 SER A O 1
ATOM 840 N N . GLU A 1 105 ? -26.510 17.560 12.263 1.00 51.56 105 GLU A N 1
ATOM 841 C CA . GLU A 1 105 ? -25.139 18.028 12.400 1.00 51.56 105 GLU A CA 1
ATOM 842 C C . GLU A 1 105 ? -24.521 17.569 13.737 1.00 51.56 105 GLU A C 1
ATOM 844 O O . GLU A 1 105 ? -24.176 18.352 14.612 1.00 51.56 105 GLU A O 1
ATOM 849 N N . ASN A 1 106 ? -24.354 16.261 13.907 1.00 55.16 106 ASN A N 1
ATOM 850 C CA . ASN A 1 106 ? -23.463 15.701 14.898 1.00 55.16 106 ASN A CA 1
ATOM 851 C C . ASN A 1 106 ? -22.078 15.889 14.303 1.00 55.16 106 ASN A C 1
ATOM 853 O O . ASN A 1 106 ? -21.622 15.098 13.471 1.00 55.16 106 ASN A O 1
ATOM 857 N N . LYS A 1 107 ? -21.444 17.010 14.658 1.00 68.69 107 LYS A N 1
ATOM 858 C CA . LYS A 1 107 ? -20.042 17.284 14.358 1.00 68.69 107 LYS A CA 1
ATOM 859 C C . LYS A 1 107 ? -19.237 16.147 14.980 1.00 68.69 107 LYS A C 1
ATOM 861 O O . LYS A 1 107 ? -18.836 16.237 16.131 1.00 68.69 107 LYS A O 1
ATOM 866 N N . THR A 1 108 ? -19.016 15.078 14.212 1.00 69.31 108 THR A N 1
ATOM 867 C CA . THR A 1 108 ? -18.105 13.997 14.596 1.00 69.31 108 THR A CA 1
ATOM 868 C C . THR A 1 108 ? -16.815 14.653 15.076 1.00 69.31 108 THR A C 1
ATOM 870 O O . THR A 1 108 ? -16.319 15.549 14.368 1.00 69.31 108 THR A O 1
ATOM 873 N N . PRO A 1 109 ? -16.324 14.316 16.280 1.00 84.75 109 PRO A N 1
ATOM 874 C CA . PRO A 1 109 ? -15.137 14.941 16.835 1.00 84.75 109 PRO A CA 1
ATOM 875 C C . PRO A 1 109 ? -13.989 14.859 15.828 1.00 84.75 109 PRO A C 1
ATOM 877 O O . PRO A 1 109 ? -13.887 13.917 15.036 1.00 84.75 109 PRO A O 1
ATOM 880 N N . ALA A 1 110 ? -13.119 15.870 15.821 1.00 87.44 110 ALA A N 1
ATOM 881 C CA . ALA A 1 110 ? -12.058 15.993 14.818 1.00 87.44 110 ALA A CA 1
ATOM 882 C C . ALA A 1 110 ? -11.193 14.721 14.706 1.00 87.44 110 ALA A C 1
ATOM 884 O O . ALA A 1 110 ? -10.757 14.359 13.612 1.00 87.44 110 ALA A O 1
ATOM 885 N N . ILE A 1 111 ? -11.003 14.014 15.825 1.00 89.81 111 ILE A N 1
ATOM 886 C CA . ILE A 1 111 ? -10.284 12.740 15.904 1.00 89.81 111 ILE A CA 1
ATOM 887 C C . ILE A 1 111 ? -10.996 11.658 15.085 1.00 89.81 111 ILE A C 1
ATOM 889 O O . ILE A 1 111 ? -10.367 11.048 14.226 1.00 89.81 111 ILE A O 1
ATOM 893 N N . GLU A 1 112 ? -12.305 11.465 15.250 1.00 90.06 112 GLU A N 1
ATOM 894 C CA . GLU A 1 112 ? -13.066 10.473 14.478 1.00 90.06 112 GLU A CA 1
ATOM 895 C C . GLU A 1 112 ? -12.982 10.729 12.972 1.00 90.06 112 GLU A C 1
ATOM 897 O O . GLU A 1 112 ? -12.802 9.793 12.190 1.00 90.06 112 GLU A O 1
ATOM 902 N N . ARG A 1 113 ? -13.026 11.996 12.543 1.00 91.88 113 ARG A N 1
ATOM 903 C CA . ARG A 1 113 ? -12.854 12.347 11.122 1.00 91.88 113 ARG A CA 1
ATOM 904 C C . ARG A 1 113 ? -11.486 11.920 10.595 1.00 91.88 113 ARG A C 1
ATOM 906 O O . ARG A 1 113 ? -11.403 11.385 9.489 1.00 91.88 113 ARG A O 1
ATOM 913 N N . ARG A 1 114 ? -10.425 12.117 11.385 1.00 93.81 114 ARG A N 1
ATOM 914 C CA . ARG A 1 114 ? -9.061 11.682 11.042 1.00 93.81 114 ARG A CA 1
ATOM 915 C C . ARG A 1 114 ? -8.947 10.160 11.003 1.00 93.81 114 ARG A C 1
ATOM 917 O O . ARG A 1 114 ? -8.367 9.631 10.060 1.00 93.81 114 ARG A O 1
ATOM 924 N N . VAL A 1 115 ? -9.566 9.451 11.948 1.00 94.50 115 VAL A N 1
ATOM 925 C CA . VAL A 1 115 ? -9.611 7.978 11.955 1.00 94.50 115 VAL A CA 1
ATOM 926 C C . VAL A 1 115 ? -10.339 7.447 10.717 1.00 94.50 115 VAL A C 1
ATOM 928 O O . VAL A 1 115 ? -9.842 6.545 10.042 1.00 94.50 115 VAL A O 1
ATOM 931 N N . LEU A 1 116 ? -11.473 8.048 10.346 1.00 92.94 116 LEU A N 1
ATOM 932 C CA . LEU A 1 116 ? -12.203 7.699 9.125 1.00 92.94 116 LEU A CA 1
ATOM 933 C C . LEU A 1 116 ? -11.384 7.981 7.861 1.00 92.94 116 LEU A C 1
ATOM 935 O O . LEU A 1 116 ? -11.440 7.193 6.914 1.00 92.94 116 LEU A O 1
ATOM 939 N N . ALA A 1 117 ? -10.639 9.087 7.823 1.00 95.12 117 ALA A N 1
ATOM 940 C CA . ALA A 1 117 ? -9.744 9.406 6.716 1.00 95.12 117 ALA A CA 1
ATOM 941 C C . ALA A 1 117 ? -8.620 8.366 6.594 1.00 95.12 117 ALA A C 1
ATOM 943 O O . ALA A 1 117 ? -8.420 7.809 5.513 1.00 95.12 117 ALA A O 1
ATOM 944 N N . LEU A 1 118 ? -7.969 8.018 7.705 1.00 96.06 118 LEU A N 1
ATOM 945 C CA . LEU A 1 118 ? -6.921 6.999 7.743 1.00 96.06 118 LEU A CA 1
ATOM 946 C C . LEU A 1 118 ? -7.450 5.623 7.306 1.00 96.06 118 LEU A C 1
ATOM 948 O O . LEU A 1 118 ? -6.857 4.960 6.455 1.00 96.06 118 LEU A O 1
ATOM 952 N N . GLY A 1 119 ? -8.638 5.238 7.781 1.00 93.88 119 GLY A N 1
ATOM 953 C CA . GLY A 1 119 ? -9.310 4.001 7.380 1.00 93.88 119 GLY A CA 1
ATOM 954 C C . GLY A 1 119 ? -9.652 3.926 5.887 1.00 93.88 119 GLY A C 1
ATOM 955 O O . GLY A 1 119 ? -9.816 2.831 5.344 1.00 93.88 119 GLY A O 1
ATOM 956 N N . ARG A 1 120 ? -9.765 5.067 5.194 1.00 93.38 120 ARG A N 1
ATOM 957 C CA . ARG A 1 120 ? -9.965 5.119 3.734 1.00 93.38 120 ARG A CA 1
ATOM 958 C C . ARG A 1 120 ? -8.658 4.996 2.954 1.00 93.38 120 ARG A C 1
ATOM 960 O O . ARG A 1 120 ? -8.723 4.525 1.821 1.00 93.38 120 ARG A O 1
ATOM 967 N N . LEU A 1 121 ? -7.538 5.418 3.536 1.00 94.81 121 LEU A N 1
ATOM 968 C CA . LEU A 1 121 ? -6.218 5.392 2.909 1.00 94.81 121 LEU A CA 1
ATOM 969 C C . LEU A 1 121 ? -5.594 3.992 2.955 1.00 94.81 121 LEU A C 1
ATOM 971 O O . LEU A 1 121 ? -4.997 3.544 1.979 1.00 94.81 121 LEU A O 1
ATOM 975 N N . ILE A 1 122 ? -5.776 3.285 4.070 1.00 94.38 122 ILE A N 1
ATOM 976 C CA . ILE A 1 122 ? -5.184 1.961 4.276 1.00 94.38 122 ILE A CA 1
ATOM 977 C C . ILE A 1 122 ? -6.055 0.888 3.608 1.00 94.38 122 ILE A C 1
ATOM 979 O O . ILE A 1 122 ? -7.273 0.848 3.839 1.00 94.38 122 ILE A O 1
ATOM 983 N N . PRO A 1 123 ? -5.479 -0.029 2.806 1.00 92.69 123 PRO A N 1
ATOM 984 C CA . PRO A 1 123 ? -6.224 -1.141 2.229 1.00 92.69 123 PRO A CA 1
ATOM 985 C C . PRO A 1 123 ? -6.934 -1.965 3.313 1.00 92.69 123 PRO A C 1
ATOM 987 O O . PRO A 1 123 ? -6.320 -2.516 4.216 1.00 92.69 123 PRO A O 1
ATOM 990 N N . GLY A 1 124 ? -8.266 -2.043 3.244 1.00 90.75 124 GLY A N 1
ATOM 991 C CA . GLY A 1 124 ? -9.075 -2.737 4.257 1.00 90.75 124 GLY A CA 1
ATOM 992 C C . GLY A 1 124 ? -9.301 -1.963 5.567 1.00 90.75 124 GLY A C 1
ATOM 993 O O . GLY A 1 124 ? -10.019 -2.467 6.432 1.00 90.75 124 GLY A O 1
ATOM 994 N N . GLY A 1 125 ? -8.768 -0.742 5.695 1.00 91.75 125 GLY A N 1
ATOM 995 C CA . GLY A 1 125 ? -8.761 0.073 6.919 1.00 91.75 125 GLY A CA 1
ATOM 996 C C . GLY A 1 125 ? -10.145 0.442 7.465 1.00 91.75 125 GLY A C 1
ATOM 997 O O . GLY A 1 125 ? -10.331 0.583 8.668 1.00 91.75 125 GLY A O 1
ATOM 998 N N . ARG A 1 126 ? -11.165 0.528 6.603 1.00 90.56 126 ARG A N 1
ATOM 999 C CA . ARG A 1 126 ? -12.518 0.994 6.980 1.00 90.56 126 ARG A CA 1
ATOM 1000 C C . ARG A 1 126 ? -13.238 0.127 8.017 1.00 90.56 126 ARG A C 1
ATOM 1002 O O . ARG A 1 126 ? -14.224 0.578 8.581 1.00 90.56 126 ARG A O 1
ATOM 1009 N N . LYS A 1 127 ? -12.817 -1.128 8.194 1.00 89.19 127 LYS A N 1
ATOM 1010 C CA . LYS A 1 127 ? -13.446 -2.103 9.104 1.00 89.19 127 LYS A CA 1
ATOM 1011 C C . LYS A 1 127 ? -12.548 -2.434 10.303 1.00 89.19 127 LYS A C 1
ATOM 1013 O O . LYS A 1 127 ? -12.650 -3.527 10.860 1.00 89.19 127 LYS A O 1
ATOM 1018 N N . MET A 1 128 ? -11.584 -1.571 10.612 1.00 90.31 128 MET A N 1
ATOM 1019 C CA . MET A 1 128 ? -10.599 -1.796 11.668 1.00 90.31 128 MET A CA 1
ATOM 1020 C C . MET A 1 128 ? -10.875 -0.874 12.858 1.00 90.31 128 MET A C 1
ATOM 1022 O O . MET A 1 128 ? -11.281 0.269 12.662 1.00 90.31 128 MET A O 1
ATOM 1026 N N . GLY A 1 129 ? -10.648 -1.373 14.076 1.00 93.50 129 GLY A N 1
ATOM 1027 C CA . GLY A 1 129 ? -10.579 -0.524 15.268 1.00 93.50 129 GLY A CA 1
ATOM 1028 C C . GLY A 1 129 ? -9.295 0.309 15.266 1.00 93.50 129 GLY A C 1
ATOM 1029 O O . GLY A 1 129 ? -8.321 -0.071 14.614 1.00 93.50 129 GLY A O 1
ATOM 1030 N N . LEU A 1 130 ? -9.290 1.430 15.991 1.00 94.06 130 LEU A N 1
ATOM 1031 C CA . LEU A 1 130 ? -8.193 2.403 15.971 1.00 94.06 130 LEU A CA 1
ATOM 1032 C C . LEU A 1 130 ? -6.798 1.803 16.262 1.00 94.06 130 LEU A C 1
ATOM 1034 O O . LEU A 1 130 ? -5.897 2.088 15.477 1.00 94.06 130 LEU A O 1
ATOM 1038 N N . PRO A 1 131 ? -6.587 0.952 17.289 1.00 95.38 131 PRO A N 1
ATOM 1039 C CA . PRO A 1 131 ? -5.248 0.424 17.580 1.00 95.38 131 PRO A CA 1
ATOM 1040 C C . PRO A 1 131 ? -4.679 -0.405 16.422 1.00 95.38 131 PRO A C 1
ATOM 1042 O O . PRO A 1 131 ? -3.581 -0.145 15.941 1.00 95.38 131 PRO A O 1
ATOM 1045 N N . VAL A 1 132 ? -5.489 -1.325 15.891 1.00 95.12 132 VAL A N 1
ATOM 1046 C CA . VAL A 1 132 ? -5.124 -2.162 14.736 1.00 95.12 132 VAL A CA 1
ATOM 1047 C C . VAL A 1 132 ? -4.927 -1.312 13.480 1.00 95.12 132 VAL A C 1
ATOM 1049 O O . VAL A 1 132 ? -4.066 -1.606 12.659 1.00 95.12 132 VAL A O 1
ATOM 1052 N N . LEU A 1 133 ? -5.724 -0.253 13.308 1.00 95.81 133 LEU A N 1
ATOM 1053 C CA . LEU A 1 133 ? -5.596 0.648 12.166 1.00 95.81 133 LEU A CA 1
ATOM 1054 C C . LEU A 1 133 ? -4.248 1.377 12.164 1.00 95.81 133 LEU A C 1
ATOM 1056 O O . LEU A 1 133 ? -3.675 1.545 11.094 1.00 95.81 133 LEU A O 1
ATOM 1060 N N . LEU A 1 134 ? -3.764 1.814 13.328 1.00 96.62 134 LEU A N 1
ATOM 1061 C CA . LEU A 1 134 ? -2.479 2.506 13.456 1.00 96.62 134 LEU A CA 1
ATOM 1062 C C . LEU A 1 134 ? -1.294 1.560 13.235 1.00 96.62 134 LEU A C 1
ATOM 1064 O O . LEU A 1 134 ? -0.346 1.938 12.551 1.00 96.62 134 LEU A O 1
ATOM 1068 N N . GLU A 1 135 ? -1.366 0.330 13.745 1.00 95.00 135 GLU A N 1
ATOM 1069 C CA . GLU A 1 135 ? -0.353 -0.702 13.490 1.00 95.00 135 GLU A CA 1
ATOM 1070 C C . GLU A 1 135 ? -0.257 -1.021 11.989 1.00 95.00 135 GLU A C 1
ATOM 1072 O O . GLU A 1 135 ? 0.806 -0.898 11.381 1.00 95.00 135 GLU A O 1
ATOM 1077 N N . GLU A 1 136 ? -1.398 -1.298 11.349 1.00 95.06 136 GLU A N 1
ATOM 1078 C CA . GLU A 1 136 ? -1.462 -1.544 9.904 1.00 95.06 136 GLU A CA 1
ATOM 1079 C C . GLU A 1 136 ? -1.046 -0.309 9.085 1.00 95.06 136 GLU A C 1
ATOM 1081 O O . GLU A 1 136 ? -0.550 -0.461 7.968 1.00 95.06 136 GLU A O 1
ATOM 1086 N N . ALA A 1 137 ? -1.225 0.908 9.619 1.00 96.56 137 ALA A N 1
ATOM 1087 C CA . ALA A 1 137 ? -0.739 2.138 8.996 1.00 96.56 137 ALA A CA 1
ATOM 1088 C C . ALA A 1 137 ? 0.786 2.162 8.939 1.00 96.56 137 ALA A C 1
ATOM 1090 O O . ALA A 1 137 ? 1.343 2.425 7.875 1.00 96.56 137 ALA A O 1
ATOM 1091 N N . GLY A 1 138 ? 1.444 1.874 10.067 1.00 94.88 138 GLY A N 1
ATOM 1092 C CA . GLY A 1 138 ? 2.901 1.814 10.160 1.00 94.88 138 GLY A CA 1
ATOM 1093 C C . GLY A 1 138 ? 3.475 0.786 9.190 1.00 94.88 138 GLY A C 1
ATOM 1094 O O . GLY A 1 138 ? 4.322 1.121 8.362 1.00 94.88 138 GLY A O 1
ATOM 1095 N N . ASP A 1 139 ? 2.922 -0.428 9.205 1.00 92.50 139 ASP A N 1
ATOM 1096 C CA . ASP A 1 139 ? 3.332 -1.495 8.291 1.00 92.50 139 ASP A CA 1
ATOM 1097 C C . ASP A 1 139 ? 3.135 -1.113 6.820 1.00 92.50 139 ASP A C 1
ATOM 1099 O O . ASP A 1 139 ? 3.988 -1.398 5.974 1.00 92.50 139 ASP A O 1
ATOM 1103 N N . TYR A 1 140 ? 2.012 -0.470 6.487 1.00 94.50 140 TYR A N 1
ATOM 1104 C CA . TYR A 1 140 ? 1.732 -0.061 5.114 1.00 94.50 140 TYR A CA 1
ATOM 1105 C C . TYR A 1 140 ? 2.651 1.076 4.649 1.00 94.50 140 TYR A C 1
ATOM 1107 O O . TYR A 1 140 ? 3.091 1.053 3.501 1.00 94.50 140 TYR A O 1
ATOM 1115 N N . ILE A 1 141 ? 3.011 2.024 5.524 1.00 94.75 141 ILE A N 1
ATOM 1116 C CA . ILE A 1 141 ? 4.003 3.070 5.222 1.00 94.75 141 ILE A CA 1
ATOM 1117 C C . ILE A 1 141 ? 5.356 2.433 4.894 1.00 94.75 141 ILE A C 1
ATOM 1119 O O . ILE A 1 141 ? 5.897 2.686 3.818 1.00 94.75 141 ILE A O 1
ATOM 1123 N N . SER A 1 142 ? 5.868 1.546 5.754 1.00 91.38 142 SER A N 1
ATOM 1124 C CA . SER A 1 142 ? 7.142 0.857 5.502 1.00 91.38 142 SER A CA 1
ATOM 1125 C C . SER A 1 142 ? 7.114 0.048 4.201 1.00 91.38 142 SER A C 1
ATOM 1127 O O . SER A 1 142 ? 8.088 0.030 3.444 1.00 91.38 142 SER A O 1
ATOM 1129 N N . ALA A 1 143 ? 5.984 -0.591 3.892 1.00 90.75 143 ALA A N 1
ATOM 1130 C CA . ALA A 1 143 ? 5.806 -1.320 2.643 1.00 90.75 143 ALA A CA 1
ATOM 1131 C C . ALA A 1 143 ? 5.845 -0.383 1.415 1.00 90.75 143 ALA A C 1
ATOM 1133 O O . ALA A 1 143 ? 6.521 -0.683 0.426 1.00 90.75 143 ALA A O 1
ATOM 1134 N N . LEU A 1 144 ? 5.187 0.778 1.485 1.00 92.94 144 LEU A N 1
ATOM 1135 C CA . LEU A 1 144 ? 5.219 1.787 0.423 1.00 92.94 144 LEU A CA 1
ATOM 1136 C C . LEU A 1 144 ? 6.626 2.359 0.209 1.00 92.94 144 LEU A C 1
ATOM 1138 O O . LEU A 1 144 ? 7.042 2.531 -0.937 1.00 92.94 144 LEU A O 1
ATOM 1142 N N . GLU A 1 145 ? 7.388 2.600 1.275 1.00 92.06 145 GLU A N 1
ATOM 1143 C CA . GLU A 1 145 ? 8.779 3.055 1.169 1.00 92.06 145 GLU A CA 1
ATOM 1144 C C . GLU A 1 145 ? 9.650 2.055 0.400 1.00 92.06 145 GLU A C 1
ATOM 1146 O O . GLU A 1 145 ? 10.423 2.446 -0.479 1.00 92.06 145 GLU A O 1
ATOM 1151 N N . ILE A 1 146 ? 9.507 0.758 0.693 1.00 89.62 146 ILE A N 1
ATOM 1152 C CA . ILE A 1 146 ? 10.202 -0.321 -0.024 1.00 89.62 146 ILE A CA 1
ATOM 1153 C C . ILE A 1 146 ? 9.800 -0.321 -1.505 1.00 89.62 146 ILE A C 1
ATOM 1155 O O . ILE A 1 146 ? 10.668 -0.420 -2.379 1.00 89.62 146 ILE A O 1
ATOM 1159 N N . GLN A 1 147 ? 8.504 -0.172 -1.797 1.00 91.12 147 GLN A N 1
ATOM 1160 C CA . GLN A 1 147 ? 7.990 -0.106 -3.165 1.00 91.12 147 GLN A CA 1
ATOM 1161 C C . GLN A 1 147 ? 8.575 1.073 -3.946 1.00 91.12 147 GLN A C 1
ATOM 1163 O O . GLN A 1 147 ? 9.058 0.867 -5.062 1.00 91.12 147 GLN A O 1
ATOM 1168 N N . VAL A 1 148 ? 8.587 2.276 -3.367 1.00 92.75 148 VAL A N 1
ATOM 1169 C CA . VAL A 1 148 ? 9.137 3.483 -4.004 1.00 92.75 148 VAL A CA 1
ATOM 1170 C C . VAL A 1 148 ? 10.642 3.345 -4.235 1.00 92.75 148 VAL A C 1
ATOM 1172 O O . VAL A 1 148 ? 11.103 3.601 -5.347 1.00 92.75 148 VAL A O 1
ATOM 1175 N N . LYS A 1 149 ? 11.402 2.873 -3.237 1.00 91.12 149 LYS A N 1
ATOM 1176 C CA . LYS A 1 149 ? 12.853 2.647 -3.366 1.00 91.12 149 LYS A CA 1
ATOM 1177 C C . LYS A 1 149 ? 13.181 1.672 -4.499 1.00 91.12 149 LYS A C 1
ATOM 1179 O O . LYS A 1 149 ? 14.059 1.952 -5.308 1.00 91.12 149 LYS A O 1
ATOM 1184 N N . ALA A 1 150 ? 12.462 0.552 -4.598 1.00 89.88 150 ALA A N 1
ATOM 1185 C CA . ALA A 1 150 ? 12.707 -0.425 -5.660 1.00 89.88 150 ALA A CA 1
ATOM 1186 C C . ALA A 1 150 ? 12.321 0.106 -7.047 1.00 89.88 150 ALA A C 1
ATOM 1188 O O . ALA A 1 150 ? 13.078 -0.059 -7.998 1.00 89.88 150 ALA A O 1
ATOM 1189 N N . MET A 1 151 ? 11.157 0.754 -7.170 1.00 91.38 151 MET A N 1
ATOM 1190 C CA . MET A 1 151 ? 10.702 1.323 -8.443 1.00 91.38 151 MET A CA 1
ATOM 1191 C C . MET A 1 151 ? 11.660 2.407 -8.946 1.00 91.38 151 MET A C 1
ATOM 1193 O O . MET A 1 151 ? 11.924 2.469 -10.144 1.00 91.38 151 MET A O 1
ATOM 1197 N N . ARG A 1 152 ? 12.218 3.215 -8.037 1.00 93.19 152 ARG A N 1
ATOM 1198 C CA . ARG A 1 152 ? 13.239 4.215 -8.359 1.00 93.19 152 ARG A CA 1
ATOM 1199 C C . ARG A 1 152 ? 14.532 3.572 -8.860 1.00 93.19 152 ARG A C 1
ATOM 1201 O O . ARG A 1 152 ? 14.985 3.940 -9.933 1.00 93.19 152 ARG A O 1
ATOM 1208 N N . ALA A 1 153 ? 15.058 2.569 -8.157 1.00 91.12 153 ALA A N 1
ATOM 1209 C CA . ALA A 1 153 ? 16.266 1.859 -8.586 1.00 91.12 153 ALA A CA 1
ATOM 1210 C C . ALA A 1 153 ? 16.098 1.190 -9.965 1.00 91.12 153 ALA A C 1
ATOM 1212 O O . ALA A 1 153 ? 17.007 1.209 -10.789 1.00 91.12 153 ALA A O 1
ATOM 1213 N N . ILE A 1 154 ? 14.915 0.629 -10.248 1.00 89.56 154 ILE A N 1
ATOM 1214 C CA . ILE A 1 154 ? 14.595 0.071 -11.571 1.00 89.56 154 ILE A CA 1
ATOM 1215 C C . ILE A 1 154 ? 14.561 1.175 -12.636 1.00 89.56 154 ILE A C 1
ATOM 1217 O O . ILE A 1 154 ? 15.088 0.978 -13.727 1.00 89.56 154 ILE A O 1
ATOM 1221 N N . ALA A 1 155 ? 13.942 2.322 -12.344 1.00 91.06 155 ALA A N 1
ATOM 1222 C CA . ALA A 1 155 ? 13.881 3.444 -13.277 1.00 91.06 155 ALA A CA 1
ATOM 1223 C C . ALA A 1 155 ? 15.272 4.029 -13.567 1.00 91.06 155 ALA A C 1
ATOM 1225 O O . ALA A 1 155 ? 15.570 4.308 -14.722 1.00 91.06 155 ALA A O 1
ATOM 1226 N N . GLU A 1 156 ? 16.124 4.152 -12.547 1.00 92.56 156 GLU A N 1
ATOM 1227 C CA . GLU A 1 156 ? 17.518 4.590 -12.683 1.00 92.56 156 GLU A CA 1
ATOM 1228 C C . GLU A 1 156 ? 18.323 3.616 -13.549 1.00 92.56 156 GLU A C 1
ATOM 1230 O O . GLU A 1 156 ? 18.986 4.059 -14.478 1.00 92.56 156 GLU A O 1
ATOM 1235 N N . LEU A 1 157 ? 18.195 2.301 -13.330 1.00 89.88 157 LEU A N 1
ATOM 1236 C CA . LEU A 1 157 ? 18.860 1.284 -14.156 1.00 89.88 157 LEU A CA 1
ATOM 1237 C C . LEU A 1 157 ? 18.396 1.314 -15.620 1.00 89.88 157 LEU A C 1
ATOM 1239 O O . LEU A 1 157 ? 19.197 1.130 -16.527 1.00 89.88 157 LEU A O 1
ATOM 1243 N N . ILE A 1 158 ? 17.100 1.521 -15.866 1.00 87.94 158 ILE A N 1
ATOM 1244 C CA . ILE A 1 158 ? 16.572 1.636 -17.234 1.00 87.94 158 ILE A CA 1
ATOM 1245 C C . ILE A 1 158 ? 17.043 2.943 -17.880 1.00 87.94 158 ILE A C 1
ATOM 1247 O O . ILE A 1 158 ? 17.381 2.941 -19.059 1.00 87.94 158 ILE A O 1
ATOM 1251 N N . GLY A 1 159 ? 17.067 4.039 -17.118 1.00 87.81 159 GLY A N 1
ATOM 1252 C CA . GLY A 1 159 ? 17.513 5.349 -17.583 1.00 87.81 159 GLY A CA 1
ATOM 1253 C C . GLY A 1 159 ? 19.009 5.397 -17.890 1.00 87.81 159 GLY A C 1
ATOM 1254 O O . GLY A 1 159 ? 19.387 5.997 -18.887 1.00 87.81 159 GLY A O 1
ATOM 1255 N N . SER A 1 160 ? 19.847 4.729 -17.092 1.00 83.44 160 SER A N 1
ATOM 1256 C CA . SER A 1 160 ? 21.291 4.629 -17.337 1.00 83.44 160 SER A CA 1
ATOM 1257 C C . SER A 1 160 ? 21.663 3.613 -18.420 1.00 83.44 160 SER A C 1
ATOM 1259 O O . SER A 1 160 ? 22.737 3.715 -19.000 1.00 83.44 160 SER A O 1
ATOM 1261 N N . ALA A 1 161 ? 20.789 2.642 -18.711 1.00 69.81 161 ALA A N 1
ATOM 1262 C CA . ALA A 1 161 ? 20.971 1.663 -19.783 1.00 69.81 161 ALA A CA 1
ATOM 1263 C C . ALA A 1 161 ? 20.493 2.152 -21.165 1.00 69.81 161 ALA A C 1
ATOM 1265 O O . ALA A 1 161 ? 20.563 1.390 -22.130 1.00 69.81 161 ALA A O 1
ATOM 1266 N N . GLN A 1 162 ? 19.966 3.376 -21.286 1.00 56.59 162 GLN A N 1
ATOM 1267 C CA . GLN A 1 162 ? 19.781 3.998 -22.597 1.00 56.59 162 GLN A CA 1
ATOM 1268 C C . GLN A 1 162 ? 21.149 4.497 -23.083 1.00 56.59 162 GLN A C 1
ATOM 1270 O O . GLN A 1 162 ? 21.735 5.341 -22.402 1.00 56.59 162 GLN A O 1
ATOM 1275 N N . PRO A 1 163 ? 21.683 4.004 -24.217 1.00 54.16 163 PRO A N 1
ATOM 1276 C CA . PRO A 1 163 ? 22.839 4.636 -24.820 1.00 54.16 163 PRO A CA 1
ATOM 1277 C C . PRO A 1 163 ? 22.420 6.053 -25.204 1.00 54.16 163 PRO A C 1
ATOM 1279 O O . PRO A 1 163 ? 21.426 6.265 -25.903 1.00 54.16 163 PRO A O 1
ATOM 1282 N N . SER A 1 164 ? 23.160 7.032 -24.700 1.00 54.59 164 SER A N 1
ATOM 1283 C CA . SER A 1 164 ? 23.176 8.365 -25.278 1.00 54.59 164 SER A CA 1
ATOM 1284 C C . SER A 1 164 ? 23.780 8.247 -26.677 1.00 54.59 164 SER A C 1
ATOM 1286 O O . SER A 1 164 ? 24.958 8.534 -26.864 1.00 54.59 164 SER A O 1
ATOM 1288 N N . ASP A 1 165 ? 22.986 7.815 -27.658 1.00 52.25 165 ASP A N 1
ATOM 1289 C CA . ASP A 1 165 ? 23.289 8.005 -29.076 1.00 52.25 165 ASP A CA 1
ATOM 1290 C C . ASP A 1 165 ? 23.164 9.502 -29.374 1.00 52.25 165 ASP A C 1
ATOM 1292 O O . ASP A 1 165 ? 22.148 9.996 -29.862 1.00 52.25 165 ASP A O 1
ATOM 1296 N N . ARG A 1 166 ? 24.200 10.237 -28.968 1.00 52.47 166 ARG A N 1
ATOM 1297 C CA . ARG A 1 166 ? 24.584 11.564 -29.449 1.00 52.47 166 ARG A CA 1
ATOM 1298 C C . ARG A 1 166 ? 26.096 11.698 -29.308 1.00 52.47 166 ARG A C 1
ATOM 1300 O O . ARG A 1 166 ? 26.597 12.464 -28.488 1.00 52.47 166 ARG A O 1
ATOM 1307 N N . GLN A 1 167 ? 26.815 10.940 -30.122 1.00 58.31 167 GLN A N 1
ATOM 1308 C CA . GLN A 1 167 ? 27.986 11.503 -30.778 1.00 58.31 167 GLN A CA 1
ATOM 1309 C C . GLN A 1 167 ? 27.647 11.736 -32.251 1.00 58.31 167 GLN A C 1
ATOM 1311 O O . GLN A 1 167 ? 26.854 10.989 -32.819 1.00 58.31 167 GLN A O 1
ATOM 1316 N N . GLU A 1 168 ? 28.286 12.776 -32.796 1.00 53.00 168 GLU A N 1
ATOM 1317 C CA . GLU A 1 168 ? 28.281 13.282 -34.179 1.00 53.00 168 GLU A CA 1
ATOM 1318 C C . GLU A 1 168 ? 27.162 14.305 -34.492 1.00 53.00 168 GLU A C 1
ATOM 1320 O O . GLU A 1 168 ? 25.984 14.043 -34.285 1.00 53.00 168 GLU A O 1
ATOM 1325 N N . MET A 1 169 ? 27.427 15.535 -34.953 1.00 49.88 169 MET A N 1
ATOM 1326 C CA . MET A 1 169 ? 28.614 16.126 -35.587 1.00 49.88 169 MET A CA 1
ATOM 1327 C C . MET A 1 169 ? 28.753 17.627 -35.264 1.00 49.88 169 MET A C 1
ATOM 1329 O O . MET A 1 169 ? 27.739 18.297 -35.058 1.00 49.88 169 MET A O 1
ATOM 1333 N N . GLN A 1 170 ? 30.000 18.100 -35.418 1.00 41.53 170 GLN A N 1
ATOM 1334 C CA . GLN A 1 170 ? 30.552 19.469 -35.436 1.00 41.53 170 GLN A CA 1
ATOM 1335 C C . GLN A 1 170 ? 31.305 19.882 -34.173 1.00 41.53 170 GLN A C 1
ATOM 1337 O O . GLN A 1 170 ? 30.668 20.130 -33.128 1.00 41.53 170 GLN A O 1
#

Secondary structure (DSSP, 8-state):
-----HHHHHHHHHHHHHHHHHHHHHHHHHHHHHTS--SS-HHHHHHHHHHHHHHHHTTT-SHHHHHHHHHHHHHHHHHHHHHHHTSS---------------------HHHHHHHHHHHHSTTGGG--HHHHHHHHHHHHHHHHHHHHHHHHHHHHHHHTS--------

pLDDT: mean 75.3, std 19.05, range [35.09, 96.62]

InterPro domains:
  IPR044549 Transcription factor IBH1-like, bHLH domain [cd11444] (101-155)
  IPR044660 Transcription factor IBH1-like [PTHR33124] (13-158)
  IPR059002 IBH1-like, N-terminal domain [PF26576] (17-74)

Organism: Amborella trichopoda (NCBI:txid13333)

Foldseek 3Di:
DDDDPPVVVVVLVVLLVQLLVQLVVLLVVLVVCVVPPDPDDSVVSSVLSLLQSLLVSVVVPAPLSVLSVCVVVVVVVVVVVVVVVVVPDDDDDDDDDPPPCPDDPPVDPPVVVVQCVLLVVGRNSNPDDDVSSVVSSVVVVSSVVSSVVSVVVVVVVVVVPDPPPDDDDD

Radius of gyration: 23.47 Å; chains: 1; bounding box: 75×33×62 Å